Protein 1NFJ (pdb70)

Structure (mmCIF, N/CA/C/O backbone):
data_1NFJ
#
_entry.id   1NFJ
#
_cell.length_a   33.835
_cell.length_b   56.026
_cell.length_c   90.268
_cell.angle_alpha   90.00
_cell.angle_beta   90.00
_cell.angle_gamma   90.00
#
_symmetry.spac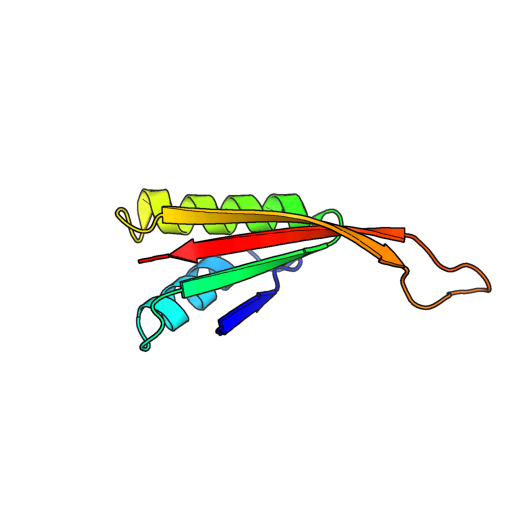e_group_name_H-M   'I 21 21 21'
#
loop_
_entity.id
_entity.type
_entity.pdbx_description
1 polymer 'conserved hypothetical protein AF1956'
2 water water
#
loop_
_atom_site.group_PDB
_atom_site.id
_atom_site.type_symbol
_atom_site.label_atom_id
_atom_site.label_alt_id
_atom_site.label_comp_id
_atom_site.label_asym_id
_atom_site.label_entity_id
_atom_site.label_seq_id
_atom_site.pdbx_PDB_ins_code
_atom_site.Cartn_x
_atom_site.Cartn_y
_atom_site.Cartn_z
_atom_site.occupancy
_atom_site.B_iso_or_equiv
_atom_site.auth_seq_id
_atom_site.auth_comp_id
_atom_site.auth_asym_id
_atom_site.auth_atom_id
_atom_site.pdbx_PDB_model_num
ATOM 1 N N . GLU A 1 3 ? -4.969 14.339 8.813 1.00 46.11 3 GLU A N 1
ATOM 2 C CA . GLU A 1 3 ? -3.915 15.239 9.233 1.00 42.64 3 GLU A CA 1
ATOM 3 C C . GLU A 1 3 ? -2.435 15.053 9.008 1.00 38.34 3 GLU A C 1
ATOM 4 O O . GLU A 1 3 ? -1.803 14.005 9.217 1.00 38.39 3 GLU A O 1
ATOM 10 N N . HIS A 1 4 ? -1.939 16.224 8.590 1.00 32.99 4 HIS A N 1
ATOM 11 C CA . HIS A 1 4 ? -0.555 16.519 8.236 1.00 31.47 4 HIS A CA 1
ATOM 12 C C . HIS A 1 4 ? 0.183 17.131 9.418 1.00 27.42 4 HIS A C 1
ATOM 13 O O . HIS A 1 4 ? -0.292 18.066 10.071 1.00 24.77 4 HIS A O 1
ATOM 20 N N . VAL A 1 5 ? 1.350 16.564 9.703 1.00 24.16 5 VAL A N 1
ATOM 21 C CA . VAL A 1 5 ? 2.189 17.039 10.799 1.00 23.64 5 VAL A CA 1
ATOM 22 C C . VAL A 1 5 ? 3.611 17.401 10.383 1.00 24.70 5 VAL A C 1
ATOM 23 O O . VAL A 1 5 ? 4.261 16.671 9.626 1.00 25.61 5 VAL A O 1
ATOM 27 N N . VAL A 1 6 ? 4.089 18.528 10.899 1.00 23.11 6 VAL A N 1
ATOM 28 C CA . VAL A 1 6 ? 5.442 18.993 10.615 1.00 22.96 6 VAL A CA 1
ATOM 29 C C . VAL A 1 6 ? 6.201 19.112 11.926 1.00 22.16 6 VAL A C 1
ATOM 30 O O . VAL A 1 6 ? 5.877 19.960 12.754 1.00 19.86 6 VAL A O 1
ATOM 34 N N . TYR A 1 7 ? 7.198 18.248 12.120 1.00 23.38 7 TYR A N 1
ATOM 35 C CA . TYR A 1 7 ? 8.001 18.285 13.338 1.00 23.65 7 TYR A CA 1
ATOM 36 C C . TYR A 1 7 ? 9.158 19.255 13.164 1.00 24.32 7 TYR A C 1
ATOM 37 O O . TYR A 1 7 ? 9.946 19.135 12.224 1.00 25.22 7 TYR A O 1
ATOM 46 N N . VAL A 1 8 ? 9.254 20.215 14.076 1.00 23.15 8 VAL A N 1
ATOM 47 C CA . VAL A 1 8 ? 10.294 21.234 14.022 1.00 22.43 8 VAL A CA 1
ATOM 48 C C . VAL A 1 8 ? 11.492 20.856 14.883 1.00 23.44 8 VAL A C 1
ATOM 49 O O . VAL A 1 8 ? 11.365 20.620 16.093 1.00 23.09 8 VAL A O 1
ATOM 53 N N . GLY A 1 9 ? 12.659 20.807 14.250 1.00 24.63 9 GLY A N 1
ATOM 54 C CA . GLY A 1 9 ? 13.874 20.460 14.959 1.00 27.26 9 GLY A CA 1
ATOM 55 C C . GLY A 1 9 ? 14.866 21.603 15.011 1.00 29.58 9 GLY A C 1
ATOM 56 O O . GLY A 1 9 ? 14.489 22.754 15.232 1.00 30.48 9 GLY A O 1
ATOM 57 N N . ASN A 1 10 ? 16.139 21.288 14.790 1.00 32.06 10 ASN A N 1
ATOM 58 C CA . ASN A 1 10 ? 17.196 22.293 14.834 1.00 34.94 10 ASN A CA 1
ATOM 59 C C . ASN A 1 10 ? 17.651 22.817 13.473 1.00 34.84 10 ASN A C 1
ATOM 60 O O . ASN A 1 10 ? 18.539 23.664 13.389 1.00 34.29 10 ASN A O 1
ATOM 65 N N . LYS A 1 11 ? 17.038 22.326 12.407 1.00 33.69 11 LYS A N 1
ATOM 66 C CA . LYS A 1 11 ? 17.403 22.773 11.072 1.00 33.52 11 LYS A CA 1
ATOM 67 C C . LYS A 1 11 ? 16.961 24.228 10.905 1.00 32.35 11 LYS A C 1
ATOM 68 O O . LYS A 1 11 ? 16.216 24.756 11.731 1.00 31.84 11 LYS A O 1
ATOM 74 N N . PRO A 1 12 ? 17.446 24.914 9.860 1.00 30.57 12 PRO A N 1
ATOM 75 C CA . PRO A 1 12 ? 17.032 26.308 9.677 1.00 29.11 12 PRO A CA 1
ATOM 76 C C . PRO A 1 12 ? 15.512 26.416 9.663 1.00 28.30 12 PRO A C 1
ATOM 77 O O . PRO A 1 12 ? 14.821 25.486 9.248 1.00 26.91 12 PRO A O 1
ATOM 81 N N . VAL A 1 13 ? 14.995 27.551 10.119 1.00 25.29 13 VAL A N 1
ATOM 82 C CA . VAL A 1 13 ? 13.551 27.768 10.171 1.00 25.04 13 VAL A CA 1
ATOM 83 C C . VAL A 1 13 ? 12.872 27.629 8.804 1.00 24.54 13 VAL A C 1
ATOM 84 O O . VAL A 1 13 ? 11.754 27.107 8.706 1.00 21.26 13 VAL A O 1
ATOM 88 N N . MET A 1 14 ? 13.549 28.082 7.750 1.00 22.52 14 MET A N 1
ATOM 89 C CA . MET A 1 14 ? 12.991 28.024 6.397 1.00 24.72 14 MET A CA 1
ATOM 90 C C . MET A 1 14 ? 12.646 26.619 5.904 1.00 23.15 14 MET A C 1
ATOM 91 O O . MET A 1 14 ? 11.743 26.452 5.084 1.00 23.07 14 MET A O 1
ATOM 96 N N . ASN A 1 15 ? 13.364 25.612 6.388 1.00 22.60 15 ASN A N 1
ATOM 97 C CA . ASN A 1 15 ? 13.093 24.245 5.972 1.00 23.47 15 ASN A CA 1
ATOM 98 C C . ASN A 1 15 ? 11.691 23.847 6.420 1.00 23.71 15 ASN A C 1
ATOM 99 O O . ASN A 1 15 ? 10.946 23.194 5.677 1.00 20.48 15 ASN A O 1
ATOM 104 N N . TYR A 1 16 ? 11.337 24.255 7.640 1.00 21.50 16 TYR A N 1
ATOM 105 C CA . TYR A 1 16 ? 10.043 23.913 8.216 1.00 20.75 16 TYR A CA 1
ATOM 106 C C . TYR A 1 16 ? 8.920 24.765 7.662 1.00 20.48 16 TYR A C 1
ATOM 107 O O . TYR A 1 16 ? 7.766 24.316 7.589 1.00 19.46 16 TYR A O 1
ATOM 116 N N . VAL A 1 17 ? 9.251 25.996 7.276 1.00 18.11 17 VAL A N 1
ATOM 117 C CA . VAL A 1 17 ? 8.263 26.901 6.676 1.00 16.22 17 VAL A CA 1
ATOM 118 C C . VAL A 1 17 ? 7.854 26.313 5.316 1.00 16.17 17 VAL A C 1
ATOM 119 O O . VAL A 1 17 ? 6.669 26.217 4.981 1.00 14.60 17 VAL A O 1
ATOM 123 N N . LEU A 1 18 ? 8.845 25.901 4.535 1.00 15.33 18 LEU A N 1
ATOM 124 C CA . LEU A 1 18 ? 8.565 25.316 3.223 1.00 17.06 18 LEU A CA 1
ATOM 125 C C . LEU A 1 18 ? 7.761 24.021 3.360 1.00 17.21 18 LEU A C 1
ATOM 126 O O . LEU A 1 18 ? 6.781 23.808 2.651 1.00 16.28 18 LEU A O 1
ATOM 131 N N . ALA A 1 19 ? 8.172 23.168 4.290 1.00 18.27 19 ALA A N 1
ATOM 132 C CA . ALA A 1 19 ? 7.477 21.904 4.511 1.00 19.75 19 ALA A CA 1
ATOM 133 C C . ALA A 1 19 ? 6.017 22.208 4.830 1.00 20.35 19 ALA A C 1
ATOM 134 O O . ALA A 1 19 ? 5.102 21.562 4.314 1.00 19.36 19 ALA A O 1
ATOM 136 N N . THR A 1 20 ? 5.807 23.213 5.672 1.00 19.81 20 THR A N 1
ATOM 137 C CA . THR A 1 20 ? 4.461 23.621 6.069 1.00 19.73 20 THR A CA 1
ATOM 138 C C . THR A 1 20 ? 3.687 24.161 4.864 1.00 20.80 20 THR A C 1
ATOM 139 O O . THR A 1 20 ? 2.554 23.753 4.600 1.00 20.78 20 THR A O 1
ATOM 143 N N . LEU A 1 21 ? 4.303 25.080 4.133 1.00 20.66 21 LEU A N 1
ATOM 144 C CA . LEU A 1 21 ? 3.673 25.648 2.950 1.00 20.06 21 LEU A CA 1
ATOM 145 C C . LEU A 1 21 ? 3.377 24.549 1.933 1.00 20.25 21 LEU A C 1
ATOM 146 O O . LEU A 1 21 ? 2.329 24.564 1.280 1.00 19.60 21 LEU A O 1
ATOM 151 N N . THR A 1 22 ? 4.305 23.605 1.787 1.00 19.48 22 THR A N 1
ATOM 152 C CA . THR A 1 22 ? 4.123 22.507 0.834 1.00 20.75 22 THR A CA 1
ATOM 153 C C . THR A 1 22 ? 2.813 21.762 1.084 1.00 22.65 22 THR A C 1
ATOM 154 O O . THR A 1 22 ? 2.005 21.577 0.167 1.00 24.27 22 THR A O 1
ATOM 158 N N . GLN A 1 23 ? 2.602 21.344 2.329 1.00 22.65 23 GLN A N 1
ATOM 159 C CA . GLN A 1 23 ? 1.385 20.631 2.697 1.00 24.18 23 GLN A CA 1
ATOM 160 C C . GLN A 1 23 ? 0.146 21.468 2.399 1.00 24.88 23 GLN A C 1
ATOM 161 O O . GLN A 1 23 ? -0.801 20.976 1.786 1.00 24.72 23 GLN A O 1
ATOM 167 N N . LEU A 1 24 ? 0.150 22.730 2.828 1.00 23.70 24 LEU A N 1
ATOM 168 C CA . LEU A 1 24 ? -0.993 23.614 2.589 1.00 25.68 24 LEU A CA 1
ATOM 169 C C . LEU A 1 24 ? -1.269 23.776 1.087 1.00 28.09 24 LEU A C 1
ATOM 170 O O . LEU A 1 24 ? -2.412 23.961 0.673 1.00 28.44 24 LEU A O 1
ATOM 175 N N . ASN A 1 25 ? -0.217 23.700 0.279 1.00 30.33 25 ASN A N 1
ATOM 176 C CA . ASN A 1 25 ? -0.342 23.839 -1.171 1.00 32.85 25 ASN A CA 1
ATOM 177 C C . ASN A 1 25 ? -0.558 22.501 -1.859 1.00 35.43 25 ASN A C 1
ATOM 178 O O . ASN A 1 25 ? -0.797 22.449 -3.064 1.00 36.20 25 ASN A O 1
ATOM 183 N N . GLU A 1 26 ? -0.475 21.422 -1.096 1.00 38.09 26 GLU A N 1
ATOM 184 C CA . GLU A 1 26 ? -0.625 20.091 -1.661 1.00 40.10 26 GLU A CA 1
ATOM 185 C C . GLU A 1 26 ? -1.922 19.390 -1.267 1.00 41.15 26 GLU A C 1
ATOM 186 O O . GLU A 1 26 ? -1.978 18.160 -1.239 1.00 41.74 26 GLU A O 1
ATOM 192 N N . GLY A 1 27 ? -2.955 20.164 -0.954 1.00 41.21 27 GLY A N 1
ATOM 193 C CA . GLY A 1 27 ? -4.232 19.568 -0.601 1.00 41.89 27 GLY A CA 1
ATOM 194 C C . GLY A 1 27 ? -4.570 19.425 0.873 1.00 42.18 27 GLY A C 1
ATOM 195 O O . GLY A 1 27 ? -5.429 18.617 1.227 1.00 42.37 27 GLY A O 1
ATOM 196 N N . ALA A 1 28 ? -3.910 20.197 1.731 1.00 40.83 28 ALA A N 1
ATOM 197 C CA . ALA A 1 28 ? -4.177 20.140 3.165 1.00 40.54 28 ALA A CA 1
ATOM 198 C C . ALA A 1 28 ? -4.847 21.428 3.624 1.00 41.08 28 ALA A C 1
ATOM 199 O O . ALA A 1 28 ? -4.351 22.526 3.357 1.00 41.69 28 ALA A O 1
ATOM 201 N N . ASP A 1 29 ? -5.978 21.295 4.308 1.00 40.93 29 ASP A N 1
ATOM 202 C CA . ASP A 1 29 ? -6.702 22.459 4.801 1.00 40.31 29 ASP A CA 1
ATOM 203 C C . ASP A 1 29 ? -6.178 22.874 6.170 1.00 38.63 29 ASP A C 1
ATOM 204 O O . ASP A 1 29 ? -6.397 24.003 6.616 1.00 38.40 29 ASP A O 1
ATOM 209 N N . GLU A 1 30 ? -5.485 21.946 6.824 1.00 35.54 30 GLU A N 1
ATOM 210 C CA . GLU A 1 30 ? -4.908 22.169 8.146 1.00 33.49 30 GLU A CA 1
ATOM 211 C C . GLU A 1 30 ? -3.559 21.475 8.263 1.00 29.61 30 GLU A C 1
ATOM 212 O O . GLU A 1 30 ? -3.326 20.453 7.623 1.00 29.38 30 GLU A O 1
ATOM 218 N N . VAL A 1 31 ? -2.681 22.033 9.091 1.00 25.21 31 VAL A N 1
ATOM 219 C CA . VAL A 1 31 ? -1.360 21.453 9.319 1.00 21.77 31 VAL A CA 1
ATOM 220 C C . VAL A 1 31 ? -0.979 21.674 10.776 1.00 20.21 31 VAL A C 1
ATOM 221 O O . VAL A 1 31 ? -1.210 22.753 11.326 1.00 19.57 31 VAL A O 1
ATOM 225 N N . VAL A 1 32 ? -0.415 20.652 11.406 1.00 17.05 32 VAL A N 1
ATOM 226 C CA . VAL A 1 32 ? -0.023 20.766 12.801 1.00 19.12 32 VAL A CA 1
ATOM 227 C C . VAL A 1 32 ? 1.484 20.865 12.932 1.00 19.16 32 VAL A C 1
ATOM 228 O O . VAL A 1 32 ? 2.210 20.002 12.444 1.00 19.92 32 VAL A O 1
ATOM 232 N N . ILE A 1 33 ? 1.951 21.928 13.577 1.00 17.14 33 ILE A N 1
ATOM 233 C CA . ILE A 1 33 ? 3.381 22.102 13.782 1.00 17.41 33 ILE A CA 1
ATOM 234 C C . ILE A 1 33 ? 3.654 21.600 15.197 1.00 17.72 33 ILE A C 1
ATOM 235 O O . ILE A 1 33 ? 2.965 21.999 16.143 1.00 18.09 33 ILE A O 1
ATOM 240 N N . LYS A 1 34 ? 4.628 20.704 15.340 1.00 17.36 34 LYS A N 1
ATOM 241 C CA . LYS A 1 34 ? 4.965 20.145 16.654 1.00 18.54 34 LYS A CA 1
ATOM 242 C C . LYS A 1 34 ? 6.452 20.289 16.919 1.00 17.61 34 LYS A C 1
ATOM 243 O O . LYS A 1 34 ? 7.253 20.320 15.986 1.00 18.02 34 LYS A O 1
ATOM 249 N N . ALA A 1 35 ? 6.813 20.347 18.195 1.00 16.29 35 ALA A N 1
ATOM 250 C CA . ALA A 1 35 ? 8.209 20.476 18.580 1.00 17.70 35 ALA A CA 1
ATOM 251 C C . ALA A 1 35 ? 8.319 20.243 20.072 1.00 17.81 35 ALA A C 1
ATOM 252 O O . ALA A 1 35 ? 7.322 20.279 20.789 1.00 18.60 35 ALA A O 1
ATOM 254 N N . ARG A 1 36 ? 9.533 19.991 20.535 1.00 18.65 36 ARG A N 1
ATOM 255 C CA . ARG A 1 36 ? 9.757 19.751 21.949 1.00 19.45 36 ARG A CA 1
ATOM 256 C C . ARG A 1 36 ? 10.971 20.540 22.391 1.00 20.17 36 ARG A C 1
ATOM 257 O O . ARG A 1 36 ? 11.803 20.943 21.567 1.00 18.94 36 ARG A O 1
ATOM 265 N N . GLY A 1 37 ? 11.056 20.771 23.694 1.00 21.39 37 GLY A N 1
ATOM 266 C CA . GLY A 1 37 ? 12.173 21.505 24.241 1.00 19.44 37 GLY A CA 1
ATOM 267 C C . GLY A 1 37 ? 12.407 22.839 23.570 1.00 22.03 37 GLY A C 1
ATOM 268 O O . GLY A 1 37 ? 11.465 23.567 23.246 1.00 22.57 37 GLY A O 1
ATOM 269 N N . ARG A 1 38 ? 13.681 23.146 23.358 1.00 21.36 38 ARG A N 1
ATOM 270 C CA . ARG A 1 38 ? 14.113 24.397 22.753 1.00 22.27 38 ARG A CA 1
ATOM 271 C C . ARG A 1 38 ? 13.632 24.619 21.326 1.00 20.40 38 ARG A C 1
ATOM 272 O O . ARG A 1 38 ? 13.663 25.742 20.814 1.00 18.84 38 ARG A O 1
ATOM 280 N N . ALA A 1 39 ? 13.174 23.551 20.689 1.00 18.94 39 ALA A N 1
ATOM 281 C CA . ALA A 1 39 ? 12.675 23.653 19.322 1.00 18.20 39 ALA A CA 1
ATOM 282 C C . ALA A 1 39 ? 11.305 24.340 19.334 1.00 15.83 39 ALA A C 1
ATOM 283 O O . ALA A 1 39 ? 10.833 24.815 18.307 1.00 16.39 39 ALA A O 1
ATOM 285 N N . ILE A 1 40 ? 10.676 24.394 20.505 1.00 16.02 40 ILE A N 1
ATOM 286 C CA . ILE A 1 40 ? 9.365 25.038 20.636 1.00 16.23 40 ILE A CA 1
ATOM 287 C C . ILE A 1 40 ? 9.435 26.466 20.091 1.00 14.76 40 ILE A C 1
ATOM 288 O O . ILE A 1 40 ? 8.568 26.887 19.335 1.00 16.92 40 ILE A O 1
ATOM 293 N N . SER A 1 41 ? 10.481 27.202 20.453 1.00 14.28 41 SER A N 1
ATOM 294 C CA . SER A 1 41 ? 10.657 28.563 19.955 1.00 15.18 41 SER A CA 1
ATOM 295 C C . SER A 1 41 ? 10.639 28.583 18.431 1.00 15.10 41 SER A C 1
ATOM 296 O O . SER A 1 41 ? 9.992 29.427 17.813 1.00 13.87 41 SER A O 1
ATOM 299 N N . ARG A 1 42 ? 11.367 27.662 17.816 1.00 15.91 42 ARG A N 1
ATOM 300 C CA . ARG A 1 42 ? 11.407 27.619 16.360 1.00 16.58 42 ARG A CA 1
ATOM 301 C C . ARG A 1 42 ? 10.032 27.300 15.780 1.00 15.25 42 ARG A C 1
ATOM 302 O O . ARG A 1 42 ? 9.648 27.845 14.747 1.00 16.00 42 ARG A O 1
ATOM 310 N N . ALA A 1 43 ? 9.291 26.422 16.447 1.00 15.40 43 ALA 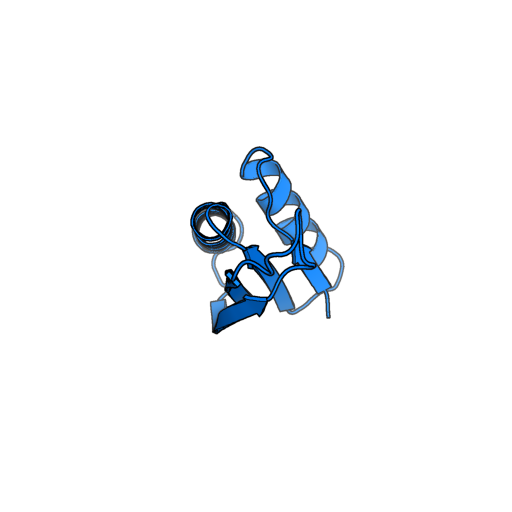A N 1
ATOM 311 C CA . ALA A 1 43 ? 7.958 26.048 15.983 1.00 14.19 43 ALA A CA 1
ATOM 312 C C . ALA A 1 43 ? 7.069 27.277 15.867 1.00 14.79 43 ALA A C 1
ATOM 313 O O . ALA A 1 43 ? 6.333 27.429 14.890 1.00 15.75 43 ALA A O 1
ATOM 315 N N . VAL A 1 44 ? 7.111 28.140 16.881 1.00 15.36 44 VAL A N 1
ATOM 316 C CA . VAL A 1 44 ? 6.310 29.361 16.862 1.00 15.39 44 VAL A CA 1
ATOM 317 C C . VAL A 1 44 ? 6.771 30.274 15.715 1.00 14.81 44 VAL A C 1
ATOM 318 O O . VAL A 1 44 ? 5.952 30.915 15.064 1.00 14.24 44 VAL A O 1
ATOM 322 N N . ASP A 1 45 ? 8.083 30.334 15.480 1.00 16.35 45 ASP A N 1
ATOM 323 C CA . ASP A 1 45 ? 8.624 31.155 14.392 1.00 18.24 45 ASP A CA 1
ATOM 324 C C . ASP A 1 45 ? 8.058 30.648 13.073 1.00 18.06 45 ASP A C 1
ATOM 325 O O . ASP A 1 45 ? 7.636 31.431 12.223 1.00 19.62 45 ASP A O 1
ATOM 330 N N . VAL A 1 46 ? 8.048 29.324 12.907 1.00 18.45 46 VAL A N 1
ATOM 331 C CA . VAL A 1 46 ? 7.532 28.741 11.683 1.00 18.41 46 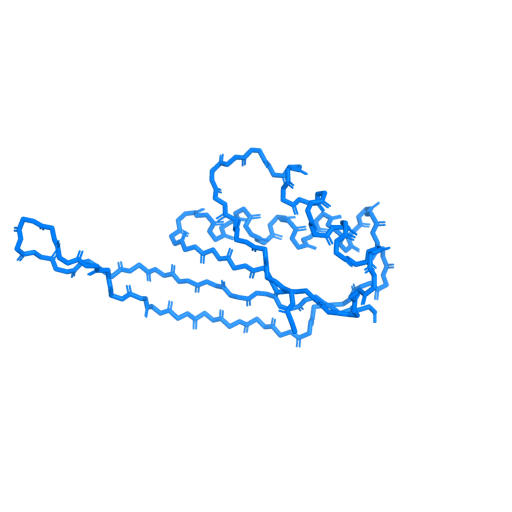VAL A CA 1
ATOM 332 C C . VAL A 1 46 ? 6.094 29.179 11.470 1.00 17.89 46 VAL A C 1
ATOM 333 O O . VAL A 1 46 ? 5.741 29.655 10.397 1.00 16.90 46 VAL A O 1
ATOM 337 N N . ALA A 1 47 ? 5.270 29.022 12.499 1.00 17.64 47 ALA A N 1
ATOM 338 C CA . ALA A 1 47 ? 3.863 29.393 12.415 1.00 17.47 47 ALA A CA 1
ATOM 339 C C . ALA A 1 47 ? 3.687 30.869 12.060 1.00 17.71 47 ALA A C 1
ATOM 340 O O . ALA A 1 47 ? 2.817 31.230 11.265 1.00 17.13 47 ALA A O 1
ATOM 342 N N . GLU A 1 48 ? 4.505 31.723 12.664 1.00 19.09 48 GLU A N 1
ATOM 343 C CA . GLU A 1 48 ? 4.418 33.156 12.410 1.00 20.47 48 GLU A CA 1
ATOM 344 C C . GLU A 1 48 ? 4.857 33.532 11.002 1.00 22.04 48 GLU A C 1
ATOM 345 O O . GLU A 1 48 ? 4.219 34.356 10.358 1.00 20.25 48 GLU A O 1
ATOM 351 N N . ILE A 1 49 ? 5.950 32.936 10.533 1.00 22.56 49 ILE A N 1
ATOM 352 C CA . ILE A 1 49 ? 6.458 33.236 9.195 1.00 22.84 49 ILE A CA 1
ATOM 353 C C . ILE A 1 49 ? 5.437 32.819 8.140 1.00 22.21 49 ILE A C 1
ATOM 354 O O . ILE A 1 49 ? 5.162 33.557 7.193 1.00 21.83 49 ILE A O 1
ATOM 359 N N . VAL A 1 50 ? 4.879 31.628 8.309 1.00 21.87 50 VAL A N 1
ATOM 360 C CA . VAL A 1 50 ? 3.889 31.112 7.371 1.00 21.12 50 VAL A CA 1
ATOM 361 C C . VAL A 1 50 ? 2.671 32.014 7.248 1.00 24.11 50 VAL A C 1
ATOM 362 O O . VAL A 1 50 ? 2.296 32.407 6.141 1.00 22.70 50 VAL A O 1
ATOM 366 N N . ARG A 1 51 ? 2.071 32.356 8.385 1.00 27.08 51 ARG A N 1
ATOM 367 C CA . ARG A 1 51 ? 0.861 33.174 8.412 1.00 30.98 51 ARG A CA 1
ATOM 368 C C . ARG A 1 51 ? 1.086 34.668 8.232 1.00 33.07 51 ARG A C 1
ATOM 369 O O . ARG A 1 51 ? 0.147 35.394 7.925 1.00 34.38 51 ARG A O 1
ATOM 377 N N . ASN A 1 52 ? 2.321 35.128 8.417 1.00 34.36 52 ASN A N 1
ATOM 378 C CA . ASN A 1 52 ? 2.617 36.547 8.282 1.00 36.48 52 ASN A CA 1
ATOM 379 C C . ASN A 1 52 ? 3.074 36.987 6.893 1.00 38.02 52 ASN A C 1
ATOM 380 O O . ASN A 1 52 ? 2.490 37.903 6.319 1.00 37.79 52 ASN A O 1
ATOM 385 N N . ARG A 1 53 ? 4.102 36.346 6.342 1.00 38.64 53 ARG A N 1
ATOM 386 C CA . ARG A 1 53 ? 4.582 36.760 5.028 1.00 40.94 53 ARG A CA 1
ATOM 387 C C . ARG A 1 53 ? 4.387 35.805 3.855 1.00 40.63 53 ARG A C 1
ATOM 388 O O . ARG A 1 53 ? 4.622 36.196 2.711 1.00 41.57 53 ARG A O 1
ATOM 396 N N . PHE A 1 54 ? 3.966 34.569 4.112 1.00 39.96 54 PHE A N 1
ATOM 397 C CA . PHE A 1 54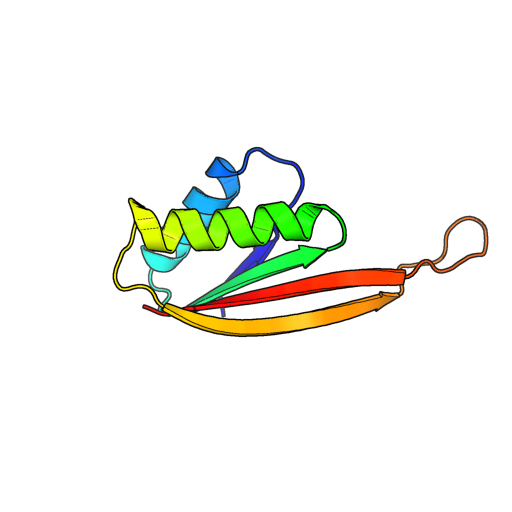 ? 3.764 33.628 3.014 1.00 39.15 54 PHE A CA 1
ATOM 398 C C . PHE A 1 54 ? 2.316 33.291 2.738 1.00 38.95 54 PHE A C 1
ATOM 399 O O . PHE A 1 54 ? 1.932 33.102 1.587 1.00 40.22 54 PHE A O 1
ATOM 407 N N . MET A 1 55 ? 1.505 33.217 3.782 1.00 37.98 55 MET A N 1
ATOM 408 C CA . MET A 1 55 ? 0.115 32.867 3.578 1.00 37.48 55 MET A CA 1
ATOM 409 C C . MET A 1 55 ? -0.857 33.609 4.474 1.00 38.23 55 MET A C 1
ATOM 410 O O . MET A 1 55 ? -1.538 33.006 5.300 1.00 36.79 55 MET A O 1
ATOM 415 N N . PRO A 1 56 ? -0.925 34.942 4.339 1.00 38.94 56 PRO A N 1
ATOM 416 C CA . PRO A 1 56 ? -1.879 35.635 5.207 1.00 39.40 56 PRO A CA 1
ATOM 417 C C . PRO A 1 56 ? -3.239 34.994 4.944 1.00 39.66 56 PRO A C 1
ATOM 418 O O . PRO A 1 56 ? -3.510 34.539 3.830 1.00 41.44 56 PRO A O 1
ATOM 422 N N . GLY A 1 57 ? -4.082 34.930 5.965 1.00 38.80 57 GLY A N 1
ATOM 423 C CA . GLY A 1 57 ? -5.375 34.296 5.787 1.00 38.42 57 GLY A CA 1
ATOM 424 C C . GLY A 1 57 ? -5.395 33.010 6.591 1.00 36.78 57 GLY A C 1
ATOM 425 O O . GLY A 1 57 ? -6.433 32.619 7.125 1.00 37.77 57 GLY A O 1
ATOM 426 N N . VAL A 1 58 ? -4.241 32.350 6.667 1.00 35.39 58 VAL A N 1
ATOM 427 C CA . VAL A 1 58 ? -4.104 31.121 7.441 1.00 34.29 58 VAL A CA 1
ATOM 428 C C . VAL A 1 58 ? -4.232 31.539 8.898 1.00 33.04 58 VAL A C 1
ATOM 429 O O . VAL A 1 58 ? -3.605 32.511 9.323 1.00 34.99 58 VAL A O 1
ATOM 433 N N . LYS A 1 59 ? -5.040 30.816 9.665 1.00 32.47 59 LYS A N 1
ATOM 434 C CA . LYS A 1 59 ? -5.241 31.163 11.066 1.00 31.24 59 LYS A CA 1
ATOM 435 C C . LYS A 1 59 ? -4.692 30.121 12.038 1.00 30.10 59 LYS A C 1
ATOM 436 O O . LYS A 1 59 ? -4.473 28.966 11.670 1.00 27.19 59 LYS A O 1
ATOM 442 N N . VAL A 1 60 ? -4.450 30.548 13.275 1.00 28.86 60 VAL A N 1
ATOM 443 C CA . VAL A 1 60 ? -3.969 29.643 14.312 1.00 27.64 60 VAL A CA 1
ATOM 444 C C . VAL A 1 60 ? -5.243 29.091 14.934 1.00 27.37 60 VAL A C 1
ATOM 445 O O . VAL A 1 60 ? -5.956 29.797 15.648 1.00 28.32 60 VAL A O 1
ATOM 449 N N . LYS A 1 61 ? -5.523 27.828 14.645 1.00 26.86 61 LYS A N 1
ATOM 450 C CA . LYS A 1 61 ? -6.732 27.149 15.107 1.00 28.38 61 LYS A CA 1
ATOM 451 C C . LYS A 1 61 ? -6.698 26.704 16.569 1.00 28.35 61 LYS A C 1
ATOM 452 O O . LYS A 1 61 ? -7.707 26.756 17.268 1.00 29.14 61 LYS A O 1
ATOM 458 N N . GLU A 1 62 ? -5.541 26.244 17.022 1.00 26.87 62 GLU A N 1
ATOM 459 C CA . GLU A 1 62 ? -5.404 25.789 18.393 1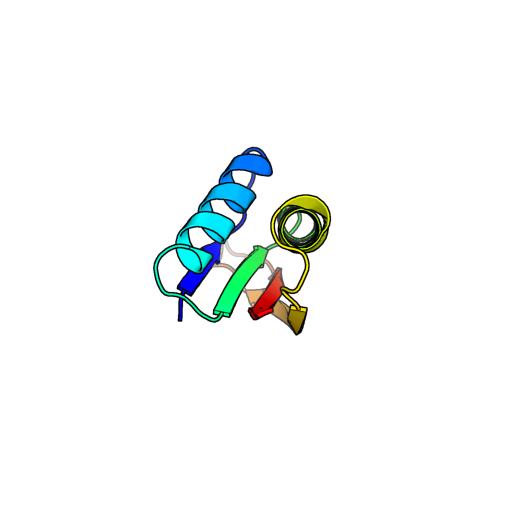.00 27.06 62 GLU A CA 1
ATOM 460 C C . GLU A 1 62 ? -3.937 25.605 18.751 1.00 24.93 62 GLU A C 1
ATOM 461 O O . GLU A 1 62 ? -3.122 25.293 17.892 1.00 23.32 62 GLU A O 1
ATOM 467 N N . ILE A 1 63 ? -3.607 25.820 20.018 1.00 21.14 63 ILE A N 1
ATOM 468 C CA . ILE A 1 63 ? -2.238 25.631 20.486 1.00 19.95 63 ILE A CA 1
ATOM 469 C C . ILE A 1 63 ? -2.355 24.779 21.730 1.00 20.82 63 ILE A C 1
ATOM 470 O O . ILE A 1 63 ? -3.180 25.050 22.591 1.00 21.47 63 ILE A O 1
ATOM 475 N N . LYS A 1 64 ? -1.536 23.743 21.820 1.00 18.22 64 LYS A N 1
ATOM 476 C CA . LYS A 1 64 ? -1.585 22.864 22.981 1.00 19.42 64 LYS A CA 1
ATOM 477 C C . LYS A 1 64 ? -0.172 22.624 23.480 1.00 19.82 64 LYS A C 1
ATOM 478 O O . LYS A 1 64 ? 0.725 22.379 22.687 1.00 18.07 64 LYS A O 1
ATOM 484 N N . ILE A 1 65 ? 0.036 22.725 24.788 1.00 18.55 65 ILE A N 1
ATOM 485 C CA . ILE A 1 65 ? 1.351 22.459 25.352 1.00 19.29 65 ILE A CA 1
ATOM 486 C C . ILE A 1 65 ? 1.178 21.277 26.283 1.00 19.37 65 ILE A C 1
ATOM 487 O O . ILE A 1 65 ? 0.088 21.041 26.811 1.00 16.06 65 ILE A O 1
ATOM 492 N N . ASP A 1 66 ? 2.260 20.534 26.476 1.00 18.53 66 ASP A N 1
ATOM 493 C CA . ASP A 1 66 ? 2.227 19.370 27.343 1.00 19.87 66 ASP A CA 1
ATOM 494 C C . ASP A 1 66 ? 3.645 19.022 27.760 1.00 18.92 66 ASP A C 1
ATOM 495 O O . ASP A 1 66 ? 4.581 19.787 27.544 1.00 19.34 66 ASP A O 1
ATOM 500 N N . THR A 1 67 ? 3.789 17.854 28.364 1.00 19.76 67 THR A N 1
ATOM 501 C CA . THR A 1 67 ? 5.077 17.370 28.801 1.00 21.38 67 THR A CA 1
ATOM 502 C C . THR A 1 67 ? 5.173 15.909 28.393 1.00 23.54 67 THR A C 1
ATOM 503 O O . THR A 1 67 ? 4.241 15.132 28.605 1.00 25.29 67 THR A O 1
ATOM 507 N N . GLU A 1 68 ? 6.290 15.545 27.782 1.00 25.19 68 GLU A N 1
ATOM 508 C CA . GLU A 1 68 ? 6.514 14.173 27.356 1.00 27.43 68 GLU A CA 1
ATOM 509 C C . GLU A 1 68 ? 7.649 13.585 28.184 1.00 27.47 68 GLU A C 1
ATOM 510 O O . GLU A 1 68 ? 8.669 14.242 28.394 1.00 26.23 68 GLU A O 1
ATOM 516 N N . GLU A 1 69 ? 7.448 12.364 28.673 1.00 27.17 69 GLU A N 1
ATOM 517 C CA . GLU A 1 69 ? 8.457 11.664 29.457 1.00 27.72 69 GLU A CA 1
ATOM 518 C C . GLU A 1 69 ? 9.275 10.874 28.443 1.00 27.88 69 GLU A C 1
ATOM 519 O O . GLU A 1 69 ? 8.760 9.976 27.780 1.00 29.65 69 GLU A O 1
ATOM 525 N N . LEU A 1 70 ? 10.546 11.222 28.308 1.00 26.36 70 LEU A N 1
ATOM 526 C CA . LEU A 1 70 ? 11.408 10.556 27.344 1.00 27.14 70 LEU A CA 1
ATOM 527 C C . LEU A 1 70 ? 11.907 9.219 27.859 1.00 26.86 70 LEU A C 1
ATOM 528 O O . LEU A 1 70 ? 11.883 8.960 29.059 1.00 26.13 70 LEU A O 1
ATOM 533 N N . GLU A 1 71 ? 12.365 8.374 26.940 1.00 28.76 71 GLU A N 1
ATOM 534 C CA . GLU A 1 71 ? 12.881 7.066 27.312 1.00 31.47 71 GLU A CA 1
ATOM 535 C C . GLU A 1 71 ? 14.050 7.308 28.261 1.00 29.68 71 GLU A C 1
ATOM 536 O O . GLU A 1 71 ? 14.821 8.246 28.072 1.00 29.11 71 GLU A O 1
ATOM 542 N N . SER A 1 72 ? 14.179 6.470 29.283 1.00 27.08 72 SER A N 1
ATOM 543 C CA . SER A 1 72 ? 15.241 6.640 30.259 1.00 25.36 72 SER A CA 1
ATOM 544 C C . SER A 1 72 ? 16.629 6.540 29.646 1.00 23.77 72 SER A C 1
ATOM 545 O O . SER A 1 72 ? 16.843 5.847 28.648 1.00 25.59 72 SER A O 1
ATOM 548 N N . GLU A 1 73 ? 17.565 7.253 30.257 1.00 23.42 73 GLU A N 1
ATOM 549 C CA . GLU A 1 73 ? 18.956 7.263 29.836 1.00 23.27 73 GLU A CA 1
ATOM 550 C C . GLU A 1 73 ? 19.761 7.237 31.127 1.00 22.35 73 GLU A C 1
ATOM 551 O O . GLU A 1 73 ? 19.544 8.055 32.019 1.00 21.26 73 GLU A O 1
ATOM 557 N N . GLN A 1 74 ? 20.683 6.288 31.224 1.00 23.02 74 GLN A N 1
ATOM 558 C CA . GLN A 1 74 ? 21.499 6.133 32.420 1.00 21.52 74 GLN A CA 1
ATOM 559 C C . GLN A 1 74 ? 20.616 6.064 33.671 1.00 24.17 74 GLN A C 1
ATOM 560 O O . GLN A 1 74 ? 20.974 6.572 34.735 1.00 26.04 74 GLN A O 1
ATOM 566 N N . GLY A 1 75 ? 19.450 5.443 33.525 1.00 25.34 75 GLY A N 1
ATOM 567 C CA . GLY A 1 75 ? 18.544 5.276 34.648 1.00 27.30 75 GLY A CA 1
ATOM 568 C C . GLY A 1 75 ? 17.701 6.462 35.089 1.00 30.39 75 GLY A C 1
ATOM 569 O O . GLY A 1 75 ? 17.337 6.558 36.259 1.00 30.84 75 GLY A O 1
ATOM 570 N N . ARG A 1 76 ? 17.378 7.359 34.167 1.00 30.37 76 ARG A N 1
ATOM 571 C CA . ARG A 1 76 ? 16.564 8.527 34.501 1.00 34.64 76 ARG A CA 1
ATOM 572 C C . ARG A 1 76 ? 15.713 8.929 33.305 1.00 33.75 76 ARG A C 1
ATOM 573 O O . ARG A 1 76 ? 16.239 9.138 32.213 1.00 34.35 76 ARG A O 1
ATOM 581 N N . ARG A 1 77 ? 14.400 9.014 33.506 1.00 35.49 77 ARG A N 1
ATOM 582 C CA . ARG A 1 77 ? 13.484 9.425 32.442 1.00 36.30 77 ARG A CA 1
ATOM 583 C C . ARG A 1 77 ? 13.305 10.9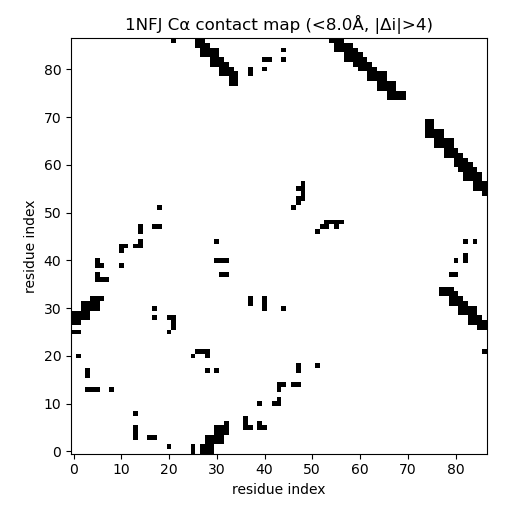32 32.557 1.00 34.98 77 ARG A C 1
ATOM 584 O O . ARG A 1 77 ? 12.748 11.423 33.532 1.00 36.49 77 ARG A O 1
ATOM 592 N N . SER A 1 78 ? 13.775 11.664 31.559 1.00 33.34 78 SER A N 1
ATOM 593 C CA . SER A 1 78 ? 13.684 13.119 31.579 1.00 31.66 78 SER A CA 1
ATOM 594 C C . SER A 1 78 ? 12.386 13.630 30.968 1.00 28.05 78 SER A C 1
ATOM 595 O O . SER A 1 78 ? 11.844 13.027 30.047 1.00 27.68 78 SER A O 1
ATOM 598 N N . ASN A 1 79 ? 11.897 14.745 31.495 1.00 26.73 79 ASN A N 1
ATOM 599 C CA . ASN A 1 79 ? 10.673 15.364 31.004 1.00 25.63 79 ASN A CA 1
ATOM 600 C C . ASN A 1 79 ? 11.042 16.508 30.080 1.00 23.65 79 ASN A C 1
ATOM 601 O O . ASN A 1 79 ? 11.950 17.285 30.374 1.00 23.92 79 ASN A O 1
ATOM 606 N N . VAL A 1 80 ? 10.326 16.608 28.966 1.00 20.98 80 VAL A N 1
ATOM 607 C CA . VAL A 1 80 ? 10.559 17.661 27.991 1.00 20.07 80 VAL A CA 1
ATOM 608 C C . VAL A 1 80 ? 9.211 18.267 27.633 1.00 18.87 80 VAL A C 1
ATOM 609 O O . VAL A 1 80 ? 8.203 17.555 27.572 1.00 14.28 80 VAL A O 1
ATOM 613 N N . SER A 1 81 ? 9.200 19.578 27.418 1.00 15.22 81 SER A N 1
ATOM 614 C CA . SER A 1 81 ? 7.981 20.291 27.064 1.00 16.55 81 SER A CA 1
ATOM 615 C C . SER A 1 81 ? 7.708 20.102 25.583 1.00 13.87 81 SER A C 1
ATOM 616 O O . SER A 1 81 ? 8.634 19.909 24.794 1.00 13.20 81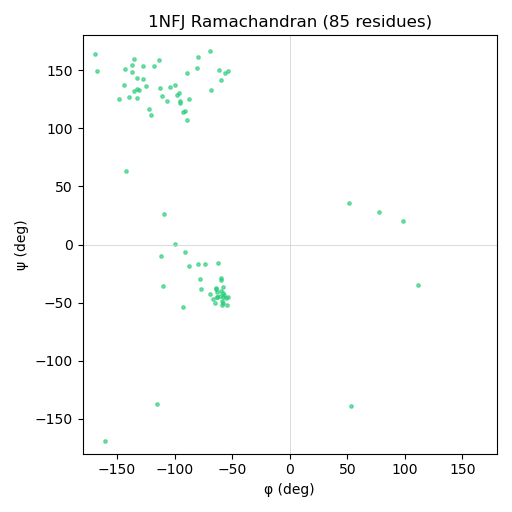 SER A O 1
ATOM 619 N N . THR A 1 82 ? 6.436 20.165 25.214 1.00 14.21 82 THR A N 1
ATOM 620 C CA . THR A 1 82 ? 6.048 20.025 23.821 1.00 17.08 82 THR A CA 1
ATOM 621 C C . THR A 1 82 ? 4.997 21.060 23.479 1.00 14.39 82 THR A C 1
ATOM 622 O O . THR A 1 82 ? 4.270 21.530 24.350 1.00 13.32 82 THR A O 1
ATOM 626 N N . ILE A 1 83 ? 4.924 21.419 22.207 1.00 13.91 83 ILE A N 1
ATOM 627 C CA . ILE A 1 83 ? 3.899 22.353 21.764 1.00 14.28 83 ILE A CA 1
ATOM 628 C C . ILE A 1 83 ? 3.339 21.805 20.459 1.00 16.25 83 ILE A C 1
ATOM 629 O O . ILE A 1 83 ? 4.058 21.137 19.715 1.00 14.29 83 ILE A O 1
ATOM 634 N N . GLU A 1 84 ? 2.051 22.055 20.209 1.00 16.03 84 GLU A N 1
ATOM 635 C CA . GLU A 1 84 ? 1.401 21.646 18.973 1.00 17.27 84 GLU A CA 1
ATOM 636 C C . GLU A 1 84 ? 0.656 22.884 18.510 1.00 15.84 84 GLU A C 1
ATOM 637 O O . GLU A 1 84 ? -0.111 23.460 19.283 1.00 14.60 84 GLU A O 1
ATOM 643 N N . ILE A 1 85 ? 0.891 23.303 17.269 1.00 15.56 85 ILE A N 1
ATOM 644 C CA . ILE A 1 85 ? 0.222 24.482 16.736 1.00 16.40 85 ILE A CA 1
ATOM 645 C C . ILE A 1 85 ? -0.542 24.093 15.488 1.00 18.00 85 ILE A C 1
ATOM 646 O O . ILE A 1 85 ? 0.057 23.672 14.507 1.00 17.70 85 ILE A O 1
ATOM 651 N N . VAL A 1 86 ? -1.863 24.223 15.522 1.00 18.74 86 VAL A N 1
ATOM 652 C CA . VAL A 1 86 ? -2.656 23.875 14.358 1.00 19.71 86 VAL A CA 1
ATOM 653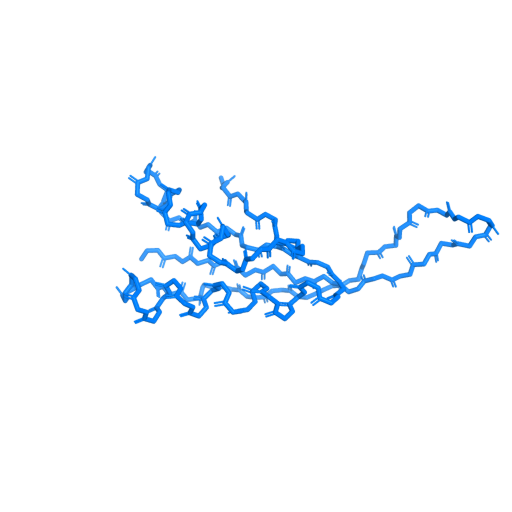 C C . VAL A 1 86 ? -2.937 25.119 13.514 1.00 21.76 86 VAL A C 1
ATOM 654 O O . VAL A 1 86 ? -3.498 26.108 14.000 1.00 21.97 86 VAL A O 1
ATOM 658 N N . LEU A 1 87 ? -2.513 25.071 12.254 1.00 21.18 87 LEU A N 1
ATOM 659 C CA . LEU A 1 87 ? -2.721 26.176 11.326 1.00 23.34 87 LEU A CA 1
ATOM 660 C C . LEU A 1 87 ? -3.847 25.769 10.386 1.00 25.26 87 LEU A C 1
ATOM 661 O O . LEU A 1 87 ? -3.876 24.639 9.905 1.00 26.50 87 LEU A O 1
ATOM 666 N N . ALA A 1 88 ? -4.774 26.686 10.133 1.00 27.65 88 ALA A N 1
ATOM 667 C CA . ALA A 1 88 ? -5.906 26.387 9.268 1.00 29.77 88 ALA A CA 1
ATOM 668 C C . ALA A 1 88 ? -6.058 27.412 8.157 1.00 31.50 88 ALA A C 1
ATOM 669 O O . ALA A 1 88 ? -5.830 28.607 8.368 1.00 33.22 88 ALA A O 1
ATOM 671 N N . LYS A 1 89 ? -6.448 26.927 6.979 1.00 32.92 89 LYS A N 1
ATOM 672 C CA . LYS A 1 89 ? -6.654 27.761 5.796 1.00 35.63 89 LYS A CA 1
ATOM 673 C C . LYS A 1 89 ? -7.635 28.903 6.049 1.00 36.99 89 LYS A C 1
ATOM 674 O O . LYS A 1 89 ? -8.774 28.613 6.483 1.00 38.63 89 LYS A O 1
#

Sequence (87 aa):
EHVVYVGNKPVMNYVLATLTQLNEGADEVVIKARGRAISRAVDVAEIVRNRFMPGVKVKEIKIDTEELESEQGRRSNVSTIEIVLAK

Organism: Archaeoglobus fulgidus (strain ATCC 49558 / DSM 4304 / JCM 9628 / NBRC 100126 / VC-16) (NCBI:txid224325)

Solvent-accessible surface area: 5803 Å² total; per-residue (Å²): 163,72,58,11,150,7,24,139,121,88,29,66,61,16,0,94,41,0,18,67,48,4,100,133,70,4,104,68,0,4,0,50,7,111,33,234,20,38,80,78,0,62,68,0,2,67,36,0,84,94,159,76,42,103,50,10,141,50,124,100,99,95,130,80,80,62,99,46,148,59,126,195,76,187,149,45,106,30,61,23,14,53,4,20,0,15,120

Radius of gyration: 13.83 Å; Cα contacts (8 Å, |Δi|>4): 162; chains: 1; bounding box: 28×32×36 Å

Nearest PDB structures (foldseek):
  1nfh-assembly1_B-2  TM=9.762E-01  e=4.363E-16  Archaeoglobus fulgidus
  3toe-assembly1_B  TM=9.677E-01  e=4.971E-13  Methanothermobacter thermautotrophicus str. Delta H
  4z9e-assembly1_B  TM=9.582E-01  e=3.473E-12  Thermoplasma volcanium GSS1
  8xaq-assembly1_B  TM=9.523E-01  e=1.517E-11  Sulfolobus acidocaldarius DSM 639
  3u6y-assembly1_A  TM=9.208E-01  e=5.552E-12  Aeropyrum pernix K1

Foldseek 3Di:
DAEQEFDDPDLVVRLVVQVVCVVVDDQKYKYKYKAPSVVSSVVSVCCNCPPPNPVKDFPDKDKDWDFDDDDPHDTDIIIMMMTMIGD

CATH classification: 3.30.110.20

Secondary structure (DSSP, 8-state):
-EEEE--SS-HHHHHHHHHHHHHTT-SEEEEEEETTHHHHHHHHHHHIIIII-BTBEEEEEEEEEEEPPPBTTB--EEEEEEEEEE-

B-factor: mean 32.7, std 14.28, range [11.75, 74.91]

InterPro domains:
  IPR002775 DNA/RNA-binding protein Alba-like [PF01918] (4-67)
  IPR013795 DNA/RNA-binding protein Alba [MF_01122] (1-89)
  IPR013795 DNA/RNA-binding protein Alba [PIRSF028732] (3-89)
  IPR013795 DNA/RNA-binding protein Alba [TIGR00285] (3-89)
  IPR036882 Alba-like domain superfamily [G3DSA:3.30.110.20] (1-89)
  IPR036882 Alba-like domain superfamily [SSF82704] (4-89)